Protein AF-A0A346XT42-F1 (afdb_monomer)

Solvent-accessible surface area (backbone atoms only — not comparable to full-atom values): 4017 Å² total; per-residue (Å²): 135,85,87,83,82,77,85,71,67,79,79,78,71,64,92,79,69,68,47,61,67,53,50,28,51,50,28,45,53,51,17,53,51,29,41,53,50,15,55,53,28,45,77,70,67,36,55,68,61,16,52,54,26,41,54,51,17,50,54,28,44,51,53,31,52,59,57,73,76,117

Mean predicted aligned error: 11.08 Å

Radius of gyration: 21.46 Å; Cα contacts (8 Å, |Δi|>4): 50; chain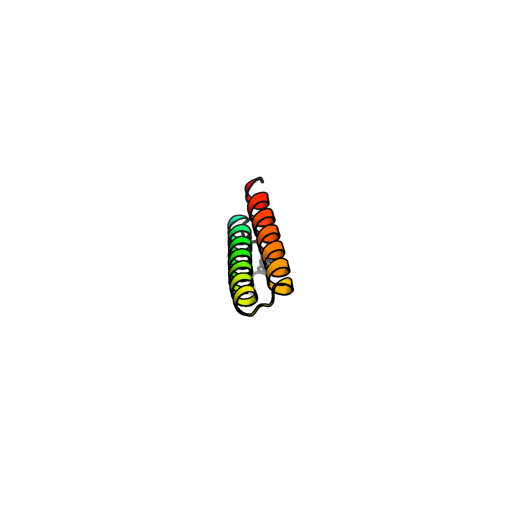s: 1; bounding box: 54×47×48 Å

Nearest PDB structures (foldseek):
  4di0-assembly1_B  TM=9.812E-01  e=2.159E+00  Burkholderia pseudomallei 1710b
  2hr5-assembly1_A  TM=9.747E-01  e=2.566E+00  Pyrococcus furiosus
  9eon-assembly1_A  TM=9.890E-01  e=4.827E+00  Synechocystis sp. PCC 6803
  7o91-assembly1_A  TM=9.732E-01  e=8.573E+00  Sulfurisphaera tokodaii str. 7

Organism: NCBI:txid1608957

Structure (mmCIF, N/CA/C/O backbone):
data_AF-A0A346XT42-F1
#
_entry.id   AF-A0A346XT42-F1
#
loop_
_atom_site.group_PDB
_atom_site.id
_atom_site.type_symbol
_atom_site.label_atom_id
_atom_site.label_alt_id
_atom_site.label_comp_id
_atom_site.label_asym_id
_atom_site.label_entity_id
_atom_site.label_seq_id
_atom_site.pdbx_PDB_ins_code
_atom_site.Cartn_x
_atom_site.Cartn_y
_atom_site.Cartn_z
_atom_site.occupancy
_atom_site.B_iso_or_equiv
_atom_site.auth_seq_id
_atom_site.auth_comp_id
_atom_site.auth_asym_id
_atom_site.auth_atom_id
_atom_site.pdbx_PDB_model_num
ATOM 1 N N . MET A 1 1 ? 39.101 -38.325 -35.792 1.00 50.12 1 MET A N 1
ATOM 2 C CA . MET A 1 1 ? 39.205 -37.316 -34.718 1.00 50.12 1 MET A CA 1
ATOM 3 C C . MET A 1 1 ? 37.814 -37.136 -34.142 1.00 50.12 1 MET A C 1
ATOM 5 O O . MET A 1 1 ? 36.890 -36.931 -34.919 1.00 50.12 1 MET A O 1
ATOM 9 N N . SER A 1 2 ? 37.665 -37.376 -32.840 1.00 44.28 2 SER A N 1
ATOM 10 C CA . SER A 1 2 ? 36.387 -37.431 -32.123 1.00 44.28 2 SER A CA 1
ATOM 11 C C . SER A 1 2 ? 35.684 -36.077 -32.075 1.00 44.28 2 SER A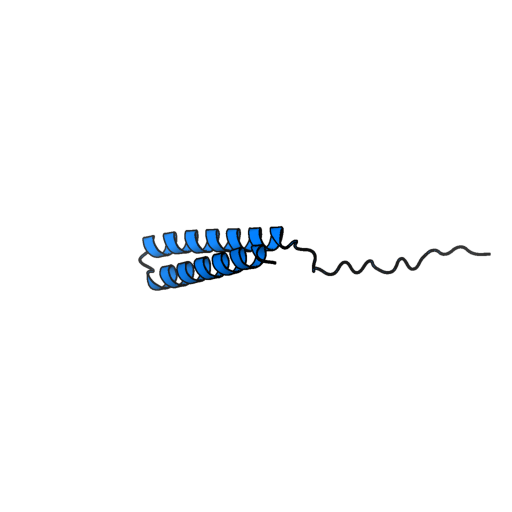 C 1
ATOM 13 O O . SER A 1 2 ? 36.332 -35.044 -31.922 1.00 44.28 2 SER A O 1
ATOM 15 N N . ALA A 1 3 ? 34.358 -36.118 -32.178 1.00 53.75 3 ALA A N 1
ATOM 16 C CA . ALA A 1 3 ? 33.477 -35.045 -31.752 1.00 53.75 3 ALA A CA 1
ATOM 17 C C . ALA A 1 3 ? 33.437 -34.987 -30.216 1.00 53.75 3 ALA A C 1
ATOM 19 O O . ALA A 1 3 ? 33.373 -36.039 -29.585 1.00 53.75 3 ALA A O 1
ATOM 20 N N . ASP A 1 4 ? 33.429 -33.784 -29.642 1.00 54.88 4 ASP A N 1
ATOM 21 C CA . ASP A 1 4 ? 32.450 -33.448 -28.605 1.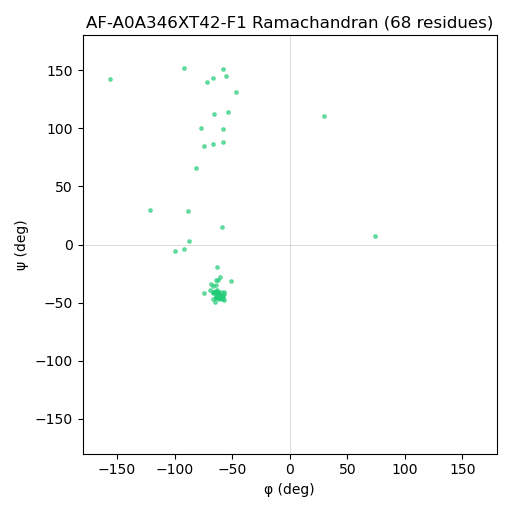00 54.88 4 ASP A CA 1
ATOM 22 C C . ASP A 1 4 ? 32.247 -31.918 -28.524 1.00 54.88 4 ASP A C 1
ATOM 24 O O . ASP A 1 4 ? 33.192 -31.156 -28.761 1.00 54.88 4 ASP A O 1
ATOM 28 N N . PRO A 1 5 ? 31.006 -31.457 -28.291 1.00 52.56 5 PRO A N 1
ATOM 29 C CA . PRO A 1 5 ? 30.552 -30.102 -28.551 1.00 52.56 5 PRO A CA 1
ATOM 30 C C . PRO A 1 5 ? 30.716 -29.166 -27.341 1.00 52.56 5 PRO A C 1
ATOM 32 O O . PRO A 1 5 ? 30.636 -29.578 -26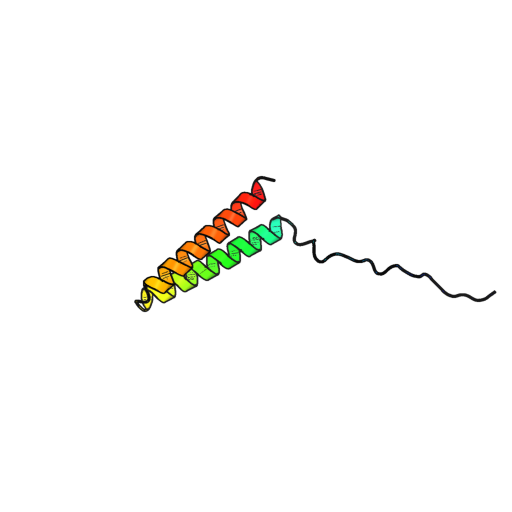.191 1.00 52.56 5 PRO A O 1
ATOM 35 N N . SER A 1 6 ? 30.888 -27.878 -27.655 1.00 55.06 6 SER A N 1
ATOM 36 C CA . SER A 1 6 ? 30.433 -26.684 -26.921 1.00 55.06 6 SER A CA 1
ATOM 37 C C . SER A 1 6 ? 30.298 -26.780 -25.388 1.00 55.06 6 SER A C 1
ATOM 39 O O . SER A 1 6 ? 29.291 -27.299 -24.900 1.00 55.06 6 SER A O 1
ATOM 41 N N . PRO A 1 7 ? 31.158 -26.106 -24.595 1.00 47.94 7 PRO A N 1
ATOM 42 C CA . PRO A 1 7 ? 30.686 -25.534 -23.350 1.00 47.94 7 PRO A CA 1
ATOM 43 C C . PRO A 1 7 ? 29.864 -24.309 -23.751 1.00 47.94 7 PRO A C 1
ATOM 45 O O . PRO A 1 7 ? 30.379 -23.194 -23.827 1.00 47.94 7 PRO A O 1
ATOM 48 N N . THR A 1 8 ? 28.588 -24.522 -24.077 1.00 55.84 8 THR A N 1
ATOM 49 C CA . THR A 1 8 ? 27.611 -23.436 -24.054 1.00 55.84 8 THR A CA 1
ATOM 50 C C . THR A 1 8 ? 27.671 -22.944 -22.621 1.00 55.84 8 THR A C 1
ATOM 52 O O . THR A 1 8 ? 27.197 -23.629 -21.711 1.00 55.84 8 THR A O 1
ATOM 55 N N . ALA A 1 9 ? 28.405 -21.850 -22.403 1.00 57.44 9 ALA A N 1
ATOM 56 C CA . ALA A 1 9 ? 28.456 -21.199 -21.112 1.00 57.44 9 ALA A CA 1
ATOM 57 C C . ALA A 1 9 ? 27.001 -21.095 -20.654 1.00 57.44 9 ALA A C 1
ATOM 59 O O . ALA A 1 9 ? 26.159 -20.734 -21.481 1.00 57.44 9 ALA A O 1
ATOM 60 N N . PRO A 1 10 ? 26.663 -21.495 -19.417 1.00 53.97 10 PRO A N 1
ATOM 61 C CA . PRO A 1 10 ? 25.320 -21.259 -18.937 1.00 53.97 10 PRO A CA 1
ATOM 62 C C . PRO A 1 10 ? 25.091 -19.766 -19.124 1.00 53.97 10 PRO A C 1
ATOM 64 O O . PRO A 1 10 ? 25.822 -18.964 -18.538 1.00 53.97 10 PRO A O 1
ATOM 67 N N . ASP A 1 11 ? 24.157 -19.418 -20.012 1.00 52.56 11 ASP A N 1
ATOM 68 C CA . ASP A 1 11 ? 23.647 -18.070 -20.168 1.00 52.56 11 ASP A CA 1
ATOM 69 C C . ASP A 1 11 ? 23.096 -17.708 -18.797 1.00 52.56 11 ASP A C 1
ATOM 71 O O . ASP A 1 11 ? 21.950 -18.004 -18.448 1.00 52.56 11 ASP A O 1
ATOM 75 N N . TYR A 1 12 ? 23.972 -17.161 -17.957 1.00 48.00 12 TYR A N 1
ATOM 76 C CA . TYR A 1 12 ? 23.624 -16.616 -16.671 1.00 48.00 12 TYR A CA 1
ATOM 77 C C . TYR A 1 12 ? 22.779 -15.407 -17.009 1.00 48.00 12 TYR A C 1
ATOM 79 O O . TYR A 1 12 ? 23.275 -14.304 -17.208 1.00 48.00 12 TYR A O 1
ATOM 87 N N . THR A 1 13 ? 21.489 -15.657 -17.178 1.00 51.50 13 THR A N 1
ATOM 88 C CA . THR A 1 13 ? 20.484 -14.623 -17.241 1.00 51.50 13 THR A CA 1
ATOM 89 C C . THR A 1 13 ? 20.320 -14.227 -15.784 1.00 51.50 13 THR A C 1
ATOM 91 O O . THR A 1 13 ? 19.712 -14.993 -15.027 1.00 51.50 13 THR A O 1
ATOM 94 N N . PRO A 1 14 ? 20.926 -13.121 -15.310 1.00 49.97 14 PRO A N 1
ATOM 95 C CA . PRO A 1 14 ? 20.656 -12.692 -13.955 1.00 49.97 14 PRO A CA 1
ATOM 96 C C . PRO A 1 14 ? 19.142 -12.525 -13.832 1.00 49.97 14 PRO A C 1
ATOM 98 O O . PRO A 1 14 ? 18.488 -12.040 -14.757 1.00 49.97 14 PRO A O 1
ATOM 101 N N . ALA A 1 15 ? 18.587 -12.844 -12.667 1.00 49.28 15 ALA A N 1
ATOM 102 C CA . ALA A 1 15 ? 17.209 -12.522 -12.289 1.00 49.28 15 ALA A CA 1
ATOM 103 C C . ALA A 1 15 ? 16.890 -10.997 -12.315 1.00 49.28 15 ALA A C 1
ATOM 105 O O . ALA A 1 15 ? 15.878 -10.557 -11.779 1.00 49.28 15 ALA A O 1
ATOM 106 N N . SER A 1 16 ? 17.745 -10.186 -12.946 1.00 50.59 16 SER A N 1
ATOM 107 C CA . SER A 1 16 ? 17.716 -8.731 -13.096 1.00 50.59 16 SER A CA 1
ATOM 108 C C . SER A 1 16 ? 16.931 -8.250 -14.322 1.00 50.59 16 SER A C 1
ATOM 110 O O . SER A 1 16 ? 17.246 -7.194 -14.863 1.00 50.59 16 SER A O 1
ATOM 112 N N . ALA A 1 17 ? 15.924 -8.990 -14.785 1.00 53.09 17 ALA A N 1
ATOM 113 C CA . ALA A 1 17 ? 15.123 -8.579 -15.940 1.00 53.09 17 ALA A CA 1
ATOM 114 C C . ALA A 1 17 ? 13.624 -8.448 -15.633 1.00 53.09 17 ALA A C 1
ATOM 116 O O . ALA A 1 17 ? 12.801 -8.600 -16.529 1.00 53.09 17 ALA A O 1
ATOM 117 N N . MET A 1 18 ? 13.235 -8.112 -14.395 1.00 56.88 18 MET A N 1
ATOM 118 C CA . MET A 1 18 ? 11.993 -7.344 -14.264 1.00 56.88 18 MET A CA 1
ATOM 119 C C . MET A 1 18 ? 12.262 -5.989 -14.903 1.00 56.88 18 MET A C 1
ATOM 121 O O . MET A 1 18 ? 13.083 -5.217 -14.404 1.00 56.88 18 MET A O 1
ATOM 125 N N . SER A 1 19 ? 11.6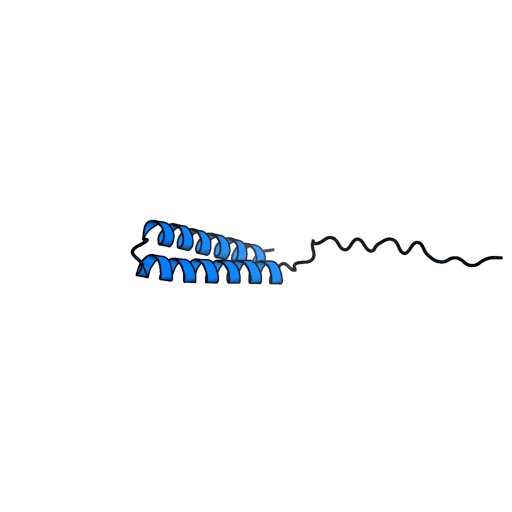02 -5.713 -16.027 1.00 81.56 19 SER A N 1
ATOM 126 C CA . SER A 1 19 ? 11.680 -4.385 -16.618 1.00 81.56 19 SER A CA 1
ATOM 127 C C . SER A 1 19 ? 11.194 -3.366 -15.584 1.00 81.56 19 SER A C 1
ATOM 129 O O . SER A 1 19 ? 10.343 -3.673 -14.745 1.00 81.56 19 SER A O 1
ATOM 131 N N . LEU A 1 20 ? 11.693 -2.130 -15.634 1.00 82.50 20 LEU A N 1
ATOM 132 C CA . LEU A 1 20 ? 11.187 -1.050 -14.772 1.00 82.50 20 LEU A CA 1
ATOM 133 C C . LEU A 1 20 ? 9.651 -0.942 -14.855 1.00 82.50 20 LEU A C 1
ATOM 135 O O . LEU A 1 20 ? 8.970 -0.664 -13.869 1.00 82.50 20 LEU A O 1
ATOM 139 N N . ARG A 1 21 ? 9.082 -1.277 -16.018 1.00 84.19 21 ARG A N 1
ATOM 140 C CA . ARG A 1 21 ? 7.640 -1.394 -16.229 1.00 84.19 21 ARG A CA 1
ATOM 141 C C . ARG A 1 21 ? 6.994 -2.500 -15.386 1.00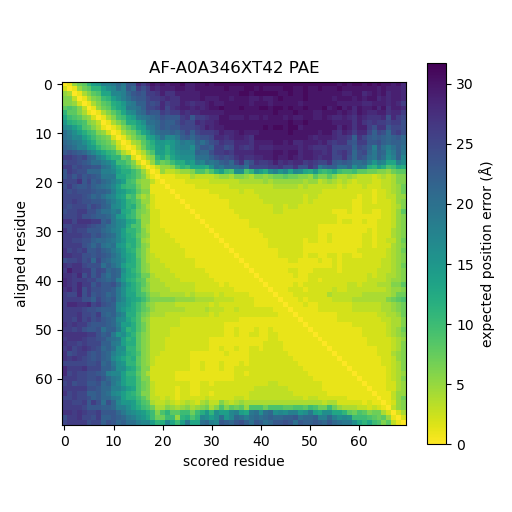 84.19 21 ARG A C 1
ATOM 143 O O . ARG A 1 21 ? 5.953 -2.244 -14.782 1.00 84.19 21 ARG A O 1
ATOM 150 N N . ASP A 1 22 ? 7.587 -3.687 -15.321 1.00 86.81 22 ASP A N 1
ATOM 151 C CA . ASP A 1 22 ? 7.079 -4.800 -14.508 1.00 86.81 22 ASP A CA 1
ATOM 152 C C . ASP A 1 22 ? 7.224 -4.505 -13.016 1.00 86.81 22 ASP A C 1
ATOM 154 O O . ASP A 1 22 ? 6.301 -4.762 -12.245 1.00 86.81 22 ASP A O 1
ATOM 158 N N . LEU A 1 23 ? 8.335 -3.881 -12.611 1.00 86.31 23 LEU A N 1
ATOM 159 C CA . LEU A 1 23 ? 8.546 -3.450 -11.229 1.00 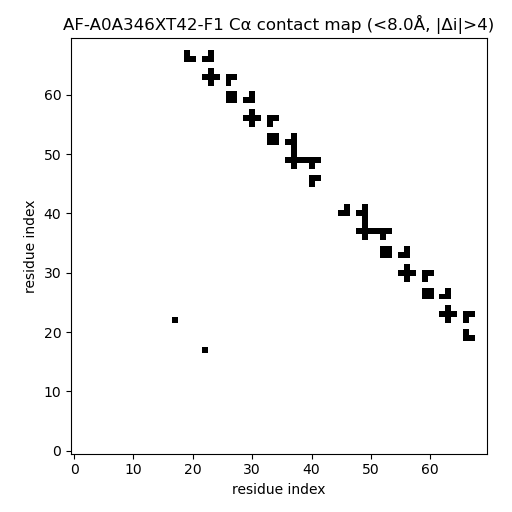86.31 23 LEU A CA 1
ATOM 160 C C . LEU A 1 23 ? 7.480 -2.435 -10.807 1.00 86.31 23 LEU A C 1
ATOM 162 O O . LEU A 1 23 ? 6.861 -2.565 -9.749 1.00 86.31 23 LEU A O 1
ATOM 166 N N . ARG A 1 24 ? 7.206 -1.448 -11.663 1.00 90.44 24 ARG A N 1
ATOM 167 C CA . ARG A 1 24 ? 6.126 -0.480 -11.453 1.00 90.44 24 ARG A CA 1
ATOM 168 C C . ARG A 1 24 ? 4.768 -1.173 -11.344 1.00 90.44 24 ARG A C 1
ATOM 170 O O . ARG A 1 24 ? 4.001 -0.853 -10.434 1.00 90.44 24 ARG A O 1
ATOM 177 N N . ALA A 1 25 ? 4.461 -2.100 -12.251 1.00 91.44 25 ALA A N 1
ATOM 178 C CA . ALA A 1 25 ? 3.201 -2.837 -12.234 1.00 91.44 25 ALA A CA 1
ATOM 179 C C . ALA A 1 25 ? 3.038 -3.640 -10.934 1.00 91.44 25 ALA A C 1
ATOM 181 O O . ALA A 1 25 ? 1.982 -3.580 -10.300 1.00 91.44 25 ALA A O 1
ATOM 182 N N . GLU A 1 26 ? 4.099 -4.310 -10.483 1.00 93.25 26 GLU A N 1
ATOM 183 C CA . GLU A 1 26 ? 4.089 -5.074 -9.242 1.00 93.25 26 GLU A CA 1
ATOM 184 C C . GLU A 1 26 ? 3.869 -4.176 -8.015 1.00 93.25 26 GLU A C 1
ATOM 186 O O . GLU A 1 26 ? 3.042 -4.490 -7.153 1.00 93.25 26 GLU A O 1
ATOM 191 N N . MET A 1 27 ? 4.556 -3.032 -7.930 1.00 94.69 27 MET A N 1
ATOM 192 C CA . MET A 1 27 ? 4.373 -2.091 -6.820 1.00 94.69 27 MET A CA 1
ATOM 193 C C . MET A 1 27 ? 2.938 -1.556 -6.760 1.00 94.69 27 MET A C 1
ATOM 195 O O . MET A 1 27 ? 2.336 -1.526 -5.683 1.00 94.69 27 MET A O 1
ATOM 199 N N . LEU A 1 28 ? 2.344 -1.218 -7.910 1.00 95.56 28 LEU A N 1
ATOM 200 C CA . LEU A 1 28 ? 0.944 -0.791 -7.990 1.00 95.56 28 LEU A CA 1
ATOM 201 C C . LEU A 1 28 ? -0.026 -1.910 -7.587 1.00 95.56 28 LEU A C 1
ATOM 203 O O . LEU A 1 28 ? -0.984 -1.657 -6.852 1.00 95.56 28 LEU A O 1
ATOM 207 N N . GLN A 1 29 ? 0.226 -3.152 -8.006 1.00 96.75 29 GLN A N 1
ATOM 208 C CA . GLN A 1 29 ? -0.598 -4.300 -7.626 1.00 96.75 29 GLN A CA 1
ATOM 209 C C . GLN A 1 29 ? -0.542 -4.557 -6.113 1.00 96.75 29 GLN A C 1
ATOM 211 O O . GLN A 1 29 ? -1.579 -4.742 -5.468 1.00 96.75 29 GLN A O 1
ATOM 216 N N . ARG A 1 30 ? 0.656 -4.509 -5.519 1.00 96.69 30 ARG A N 1
ATOM 217 C CA . ARG A 1 30 ? 0.851 -4.648 -4.068 1.00 96.69 30 ARG A CA 1
ATOM 218 C C . ARG A 1 30 ? 0.182 -3.501 -3.302 1.00 96.69 30 ARG A C 1
ATOM 220 O O . ARG A 1 30 ? -0.462 -3.753 -2.282 1.00 96.69 30 ARG A O 1
ATOM 227 N N . ALA A 1 31 ? 0.258 -2.268 -3.808 1.00 96.69 31 ALA A N 1
ATOM 228 C CA . ALA A 1 31 ? -0.427 -1.117 -3.221 1.00 96.69 31 ALA A CA 1
ATOM 229 C C . ALA A 1 31 ? -1.953 -1.294 -3.232 1.00 96.69 31 ALA A C 1
ATOM 231 O O . ALA A 1 31 ? -2.618 -1.083 -2.216 1.00 96.69 31 ALA A O 1
ATOM 232 N N . ALA A 1 32 ? -2.514 -1.751 -4.355 1.00 96.94 32 ALA A N 1
ATOM 233 C CA . ALA A 1 32 ? -3.942 -2.025 -4.482 1.00 96.94 32 ALA A CA 1
ATOM 234 C C . ALA A 1 32 ? -4.406 -3.124 -3.511 1.00 96.94 32 ALA A C 1
ATOM 236 O O . ALA A 1 32 ? -5.450 -2.981 -2.863 1.00 96.94 32 ALA A O 1
ATOM 237 N N . ALA A 1 33 ? -3.617 -4.192 -3.358 1.00 98.00 33 ALA A N 1
ATOM 238 C CA . ALA A 1 33 ? -3.889 -5.258 -2.398 1.00 98.00 33 ALA A CA 1
ATOM 239 C C . ALA A 1 33 ? -3.858 -4.748 -0.945 1.00 98.00 33 ALA A C 1
ATOM 241 O O . ALA A 1 33 ? -4.775 -5.039 -0.169 1.00 98.00 33 ALA A O 1
ATOM 242 N N . ALA A 1 34 ? -2.860 -3.933 -0.587 1.00 97.31 34 ALA A N 1
ATOM 243 C CA . ALA A 1 34 ? -2.760 -3.307 0.731 1.00 97.31 34 ALA A CA 1
ATOM 244 C C . ALA A 1 34 ? -3.959 -2.386 1.017 1.00 97.31 34 ALA A C 1
ATOM 246 O O . ALA A 1 34 ? -4.595 -2.517 2.063 1.00 97.31 34 ALA A O 1
ATOM 247 N N . ALA A 1 35 ? -4.359 -1.548 0.056 1.00 96.44 35 ALA A N 1
ATOM 248 C CA . ALA A 1 35 ? -5.530 -0.680 0.179 1.00 96.44 35 ALA A CA 1
ATOM 249 C C . ALA A 1 35 ? -6.842 -1.476 0.317 1.00 96.44 35 ALA A C 1
ATOM 251 O O . ALA A 1 35 ? -7.720 -1.128 1.112 1.00 96.44 35 ALA A O 1
ATOM 252 N N . ALA A 1 36 ? -6.991 -2.581 -0.420 1.00 97.94 36 ALA A N 1
ATOM 253 C CA . ALA A 1 36 ? -8.141 -3.471 -0.276 1.00 97.94 36 ALA A CA 1
ATOM 254 C C . ALA A 1 36 ? -8.191 -4.115 1.118 1.00 97.94 36 ALA A C 1
ATOM 256 O O . ALA A 1 36 ? -9.267 -4.185 1.725 1.00 97.94 36 ALA A O 1
ATOM 257 N N . LYS A 1 37 ? -7.039 -4.537 1.654 1.00 97.06 37 LYS A N 1
ATOM 258 C CA . LYS A 1 37 ? -6.934 -5.072 3.015 1.00 97.06 37 LYS A CA 1
ATOM 259 C C . LYS A 1 37 ? -7.238 -3.996 4.064 1.00 97.06 37 LYS A C 1
ATOM 261 O O . LYS A 1 37 ? -8.008 -4.272 4.980 1.00 97.06 37 LYS A O 1
ATOM 266 N N . ALA A 1 38 ? -6.756 -2.765 3.881 1.00 97.12 38 ALA A N 1
ATOM 267 C CA . ALA A 1 38 ? -7.056 -1.637 4.762 1.00 97.12 38 ALA A CA 1
ATOM 268 C C . ALA A 1 38 ? -8.565 -1.363 4.854 1.00 97.12 38 ALA A C 1
ATOM 270 O O . ALA A 1 38 ? -9.115 -1.238 5.947 1.00 97.12 38 ALA A O 1
ATOM 271 N N . ARG A 1 39 ? -9.274 -1.374 3.714 1.00 97.44 39 ARG A N 1
ATOM 272 C CA . ARG A 1 39 ? -10.741 -1.230 3.684 1.00 97.44 39 ARG A CA 1
ATOM 273 C C . ARG A 1 39 ? -11.449 -2.329 4.479 1.00 97.44 39 ARG A C 1
ATOM 275 O O . ARG A 1 39 ? -12.411 -2.042 5.190 1.00 97.44 39 ARG A O 1
ATOM 282 N N . ARG A 1 40 ? -10.984 -3.579 4.382 1.00 97.69 40 ARG A N 1
ATOM 283 C CA . ARG A 1 40 ? -11.532 -4.702 5.166 1.00 97.69 40 ARG A CA 1
ATOM 284 C C . ARG A 1 40 ? -11.245 -4.536 6.661 1.00 97.69 40 ARG A C 1
ATOM 286 O O . ARG A 1 40 ? -12.153 -4.743 7.458 1.00 97.69 40 ARG A O 1
ATOM 293 N N . ALA A 1 41 ? -10.036 -4.109 7.026 1.00 97.38 41 ALA A N 1
ATOM 294 C CA . ALA A 1 41 ? -9.660 -3.817 8.409 1.00 97.38 41 ALA A CA 1
ATOM 295 C C . ALA A 1 41 ? -10.526 -2.691 9.005 1.00 97.38 41 ALA A C 1
ATOM 297 O O . ALA A 1 41 ? -11.069 -2.853 10.096 1.00 97.38 41 ALA A O 1
ATOM 298 N N . ARG A 1 42 ? -10.782 -1.602 8.256 1.00 96.19 42 ARG A N 1
ATOM 299 C CA . ARG A 1 42 ? -11.710 -0.535 8.684 1.00 96.19 42 ARG A CA 1
ATOM 300 C C . ARG A 1 42 ? -13.115 -1.061 8.962 1.00 96.19 42 ARG A C 1
ATOM 302 O O . ARG A 1 42 ? -13.674 -0.747 10.006 1.00 96.19 42 ARG A O 1
ATOM 309 N N . ARG A 1 43 ? -13.670 -1.891 8.069 1.00 97.31 43 ARG A N 1
ATOM 310 C CA . ARG A 1 43 ? -15.005 -2.498 8.258 1.00 97.31 43 ARG A CA 1
ATOM 311 C C . ARG A 1 43 ? -15.088 -3.378 9.507 1.00 97.31 43 ARG A C 1
ATOM 313 O O . ARG A 1 43 ? -16.162 -3.514 10.072 1.00 97.31 43 ARG A O 1
ATOM 320 N N . ARG A 1 44 ? -13.965 -3.959 9.935 1.00 97.38 44 ARG A N 1
ATOM 321 C CA . ARG A 1 44 ? -13.849 -4.764 11.161 1.00 97.38 44 ARG A CA 1
ATOM 322 C C . ARG A 1 44 ? -13.533 -3.932 12.410 1.00 97.38 44 ARG A C 1
ATOM 324 O O . ARG A 1 44 ? -13.294 -4.505 13.465 1.00 97.38 44 ARG A O 1
ATOM 331 N N . GLY A 1 45 ? -13.463 -2.603 12.300 1.00 97.56 45 GLY A N 1
ATOM 332 C CA . GLY A 1 45 ? -13.073 -1.716 13.402 1.00 97.56 45 GLY A CA 1
ATOM 333 C C . GLY A 1 45 ? -11.574 -1.735 13.734 1.00 97.56 45 GLY A C 1
ATOM 334 O O . GLY A 1 45 ? -11.144 -1.100 14.694 1.00 97.56 45 GLY A O 1
ATOM 335 N N . GLN A 1 46 ? -10.744 -2.411 12.934 1.00 97.88 46 GLN A N 1
ATOM 336 C CA . GLN A 1 46 ? -9.294 -2.518 13.129 1.00 97.88 46 GLN A CA 1
ATOM 337 C C . GLN A 1 46 ? -8.579 -1.269 12.585 1.00 97.88 46 GLN A C 1
ATOM 339 O O . GLN A 1 46 ? -7.832 -1.320 11.607 1.00 97.88 46 GLN A O 1
ATOM 344 N N . LEU A 1 47 ? -8.821 -0.113 13.210 1.00 96.25 47 LEU A N 1
ATOM 345 C CA . LEU A 1 47 ? -8.371 1.190 12.699 1.00 96.25 47 LEU A CA 1
ATOM 346 C C . LEU A 1 47 ? -6.841 1.338 12.647 1.00 96.25 47 LEU A C 1
ATOM 348 O O . LEU A 1 47 ? -6.324 1.974 11.732 1.00 96.25 47 LEU A O 1
ATOM 352 N N . ARG A 1 48 ? -6.108 0.745 13.600 1.00 97.38 48 ARG A N 1
ATOM 353 C CA . ARG A 1 48 ? -4.632 0.770 13.601 1.00 97.38 48 ARG A CA 1
ATOM 354 C C . ARG A 1 48 ? -4.055 -0.015 12.423 1.00 97.38 48 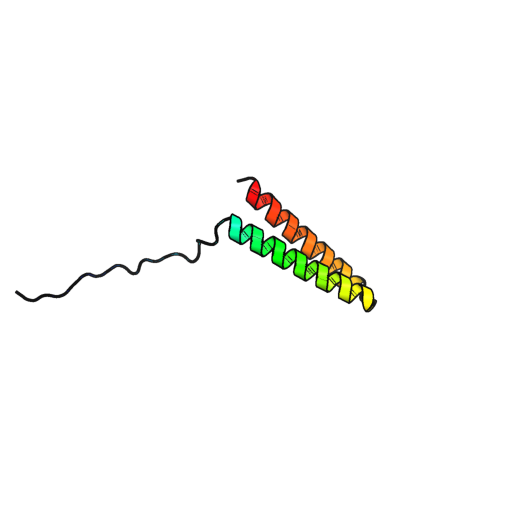ARG A C 1
ATOM 356 O O . ARG A 1 48 ? -3.196 0.501 11.715 1.00 97.38 48 ARG A O 1
ATOM 363 N N . GLU A 1 49 ? -4.561 -1.226 12.188 1.00 96.12 49 GLU A N 1
ATOM 364 C CA . GLU A 1 49 ? -4.139 -2.057 11.054 1.00 96.12 49 GLU A CA 1
ATOM 365 C C . GLU A 1 49 ? -4.492 -1.383 9.724 1.00 96.12 49 GLU A C 1
ATOM 367 O O . GLU A 1 49 ? -3.661 -1.330 8.821 1.00 96.12 49 GLU A O 1
ATOM 372 N N . ALA A 1 50 ? -5.686 -0.793 9.621 1.00 96.62 50 ALA A N 1
ATOM 373 C CA . ALA A 1 50 ? -6.085 -0.045 8.436 1.00 96.62 50 ALA A CA 1
ATOM 374 C C . ALA A 1 50 ? -5.121 1.104 8.104 1.00 96.62 50 ALA A C 1
ATOM 376 O O . ALA A 1 50 ? -4.680 1.205 6.963 1.00 96.62 50 ALA A O 1
ATOM 377 N N . ARG A 1 51 ? -4.747 1.925 9.097 1.00 97.75 51 ARG A N 1
ATOM 378 C CA . ARG A 1 51 ? -3.797 3.034 8.900 1.00 97.75 51 ARG A CA 1
ATOM 379 C C . ARG A 1 51 ? -2.418 2.546 8.466 1.00 97.75 51 ARG A C 1
ATOM 381 O O . ARG A 1 51 ? -1.837 3.118 7.552 1.00 97.75 51 ARG A O 1
ATOM 388 N N . MET A 1 52 ? -1.910 1.478 9.082 1.00 98.31 52 MET A N 1
ATOM 389 C CA . MET A 1 52 ? -0.626 0.884 8.693 1.00 98.31 52 MET A CA 1
ATOM 390 C C . MET A 1 52 ? -0.655 0.405 7.232 1.00 98.31 52 MET A C 1
ATOM 392 O O . MET A 1 52 ? 0.272 0.659 6.466 1.00 98.31 52 MET A O 1
ATOM 396 N N . LEU A 1 53 ? -1.735 -0.266 6.826 1.00 97.62 53 LEU A N 1
ATOM 397 C CA . LEU A 1 53 ? -1.900 -0.763 5.460 1.00 97.62 53 LEU A CA 1
ATOM 398 C C . LEU A 1 53 ? -2.071 0.368 4.437 1.00 97.62 53 LEU A C 1
ATOM 400 O O . LEU A 1 53 ? -1.590 0.243 3.314 1.00 97.62 53 LEU A O 1
ATOM 404 N N . GLU A 1 54 ? -2.718 1.467 4.821 1.00 97.31 54 GLU A N 1
ATOM 405 C CA . GLU A 1 54 ? -2.821 2.681 4.004 1.00 97.31 54 GLU A CA 1
ATOM 406 C C . GLU A 1 54 ? -1.459 3.334 3.785 1.00 97.31 54 GLU A C 1
ATOM 408 O O . GLU A 1 54 ? -1.082 3.554 2.637 1.00 97.31 54 GLU A O 1
ATOM 413 N N . GLN A 1 55 ? -0.684 3.539 4.855 1.00 97.94 55 GLN A N 1
ATOM 414 C CA . GLN A 1 55 ? 0.686 4.055 4.757 1.00 97.94 55 GLN A CA 1
ATOM 415 C C . GLN A 1 55 ? 1.554 3.159 3.870 1.00 97.94 55 GLN A C 1
ATOM 417 O O . GLN A 1 55 ? 2.322 3.640 3.039 1.00 97.94 55 GLN A O 1
ATOM 422 N N . ARG A 1 56 ? 1.403 1.834 3.994 1.00 96.81 56 ARG A N 1
ATOM 423 C CA . ARG A 1 56 ? 2.141 0.892 3.153 1.00 96.81 56 ARG A CA 1
ATOM 424 C C . ARG A 1 56 ? 1.746 0.993 1.680 1.00 96.81 56 ARG A C 1
ATOM 426 O O . ARG A 1 56 ? 2.617 0.913 0.819 1.00 96.81 56 ARG A O 1
ATOM 433 N N . ALA A 1 57 ? 0.457 1.147 1.384 1.00 97.31 57 ALA A N 1
ATOM 434 C CA . ALA A 1 57 ? -0.015 1.339 0.017 1.00 97.31 57 ALA A CA 1
ATOM 435 C C . ALA A 1 57 ? 0.544 2.634 -0.591 1.00 97.31 57 ALA A C 1
ATOM 437 O O . ALA A 1 57 ? 0.968 2.632 -1.744 1.00 97.31 57 ALA A O 1
ATOM 438 N N . GLU A 1 58 ? 0.596 3.710 0.193 1.00 97.38 58 GLU A N 1
ATOM 439 C CA . GLU A 1 58 ? 1.136 5.002 -0.231 1.00 97.38 58 GLU A CA 1
ATOM 440 C C . GLU A 1 58 ? 2.635 4.930 -0.555 1.00 97.38 58 GLU A C 1
ATOM 442 O O . GLU A 1 58 ? 3.034 5.327 -1.649 1.00 97.38 58 GLU A O 1
ATOM 447 N N . GLN A 1 59 ? 3.440 4.297 0.306 1.00 96.94 59 GLN A N 1
ATOM 448 C CA . GLN A 1 59 ? 4.867 4.050 0.044 1.00 96.94 59 GLN A CA 1
ATOM 449 C C . GLN A 1 59 ? 5.097 3.266 -1.255 1.00 96.94 59 GLN A C 1
ATOM 451 O O . GLN A 1 59 ? 5.996 3.573 -2.032 1.00 96.94 59 GLN A O 1
ATOM 456 N N . LEU A 1 60 ? 4.285 2.238 -1.513 1.00 95.88 60 LEU A N 1
ATOM 457 C CA . LEU A 1 60 ? 4.403 1.437 -2.733 1.00 95.88 60 LEU A CA 1
ATOM 458 C C . LEU A 1 60 ? 4.051 2.252 -3.986 1.00 95.88 60 LEU A C 1
ATOM 460 O O . LEU A 1 60 ? 4.684 2.086 -5.026 1.00 95.88 60 LEU A O 1
ATOM 464 N N . ILE A 1 61 ? 3.073 3.156 -3.889 1.00 95.38 61 ILE A N 1
ATOM 465 C CA . ILE A 1 61 ? 2.736 4.086 -4.974 1.00 95.38 61 ILE A CA 1
ATOM 466 C C . ILE A 1 61 ?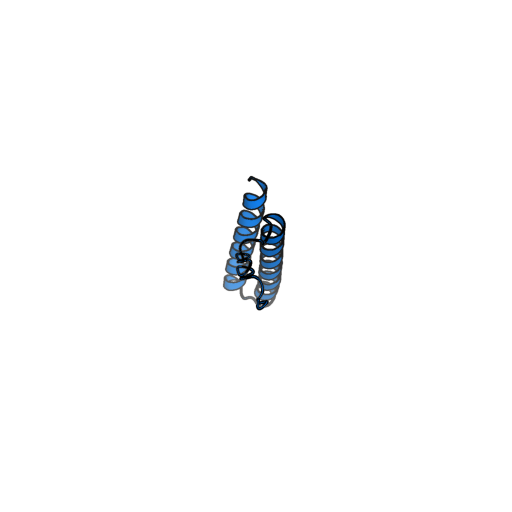 3.880 5.074 -5.213 1.00 95.38 61 ILE A C 1
ATOM 468 O O . ILE A 1 61 ? 4.183 5.370 -6.366 1.00 95.38 61 ILE A O 1
ATOM 472 N N . GLU A 1 62 ? 4.518 5.575 -4.158 1.00 94.31 62 GLU A N 1
ATOM 473 C CA . GLU A 1 62 ? 5.669 6.475 -4.265 1.00 94.31 62 GLU A CA 1
ATOM 474 C C . GLU A 1 62 ? 6.843 5.802 -4.988 1.00 94.31 62 GLU A C 1
ATOM 476 O O . GLU A 1 62 ? 7.358 6.352 -5.962 1.00 94.31 62 GLU A O 1
ATOM 481 N N . VAL A 1 63 ? 7.176 4.563 -4.612 1.00 90.94 63 VAL A N 1
ATOM 482 C CA . VAL A 1 63 ? 8.182 3.753 -5.321 1.00 90.94 63 VAL A CA 1
ATOM 483 C C . VAL A 1 63 ? 7.774 3.524 -6.780 1.00 90.94 63 VAL A C 1
ATOM 485 O O . VAL A 1 63 ? 8.577 3.696 -7.689 1.00 90.94 63 VAL A O 1
ATOM 488 N N . ALA A 1 64 ? 6.509 3.199 -7.056 1.00 90.94 64 ALA A N 1
ATOM 489 C CA . ALA A 1 64 ? 6.041 3.026 -8.433 1.00 90.94 64 ALA A CA 1
ATOM 490 C C . ALA A 1 64 ? 6.153 4.314 -9.277 1.00 90.94 64 ALA A C 1
ATOM 492 O O . ALA A 1 64 ? 6.320 4.246 -10.501 1.00 90.94 64 ALA A O 1
ATOM 493 N N . ARG A 1 65 ? 6.038 5.493 -8.647 1.00 89.94 65 ARG A N 1
ATOM 494 C CA . ARG A 1 65 ? 6.231 6.790 -9.310 1.00 89.94 65 ARG A CA 1
ATOM 495 C C . ARG A 1 65 ? 7.703 7.075 -9.579 1.00 89.94 65 ARG A C 1
ATOM 497 O O . ARG A 1 65 ? 7.992 7.533 -10.680 1.00 89.94 65 ARG A O 1
ATOM 504 N N . SER A 1 66 ? 8.607 6.788 -8.639 1.00 87.75 66 SER A N 1
ATOM 505 C CA . SER A 1 66 ? 10.045 7.046 -8.819 1.00 87.75 66 SER A CA 1
ATOM 506 C C . SER A 1 66 ? 10.654 6.218 -9.952 1.00 87.75 66 SER A C 1
ATOM 508 O O . SER A 1 66 ? 11.513 6.714 -10.671 1.00 87.75 66 SER A O 1
ATOM 510 N N . VAL A 1 67 ? 10.123 5.016 -10.197 1.00 81.19 67 VAL A N 1
ATOM 511 C CA . VAL A 1 67 ? 10.519 4.141 -11.315 1.00 81.19 67 VAL A CA 1
ATOM 512 C C . VAL A 1 67 ? 10.240 4.751 -12.704 1.00 81.19 67 VAL A C 1
ATOM 514 O O . VAL A 1 67 ? 10.840 4.330 -13.683 1.00 81.19 67 VAL A O 1
ATOM 517 N N . ASN A 1 68 ? 9.354 5.748 -12.818 1.00 64.50 68 ASN A N 1
ATOM 518 C CA . ASN A 1 68 ? 9.036 6.411 -14.095 1.00 64.50 68 ASN A CA 1
ATOM 519 C C . ASN A 1 68 ? 9.897 7.653 -14.392 1.00 64.50 68 ASN A C 1
ATOM 521 O O . ASN A 1 68 ? 9.674 8.287 -15.421 1.00 64.50 68 ASN A O 1
ATOM 525 N N . VAL A 1 69 ? 10.778 8.057 -13.470 1.00 58.19 69 VAL A N 1
ATOM 526 C CA . VAL A 1 69 ? 11.573 9.301 -13.568 1.00 58.19 69 VAL A CA 1
ATOM 527 C C . VAL A 1 69 ? 13.007 9.036 -14.065 1.00 58.19 69 VAL A C 1
ATOM 529 O O . VAL A 1 69 ? 13.745 9.976 -14.340 1.00 58.19 69 VAL A O 1
ATOM 532 N N . THR A 1 70 ? 13.384 7.770 -14.236 1.00 48.78 70 THR A N 1
ATOM 533 C CA . THR A 1 70 ? 14.671 7.304 -14.788 1.00 48.78 70 THR A CA 1
ATOM 534 C C . THR A 1 70 ? 14.470 6.630 -16.131 1.00 48.78 70 THR A C 1
ATOM 536 O O . THR A 1 70 ? 15.271 6.904 -17.046 1.00 48.78 70 THR A O 1
#

Sequence (70 aa):
MSADPSPTAPDYTPASAMSLRDLRAEMLQRAAAAAAKARRARRRGQLREARMLEQRAEQLIEVARSVNVT

Secondary structure (DSSP, 8-state):
--------------S----HHHHHHHHHHHHHHHHHHHHHHHHTT-HHHHHHHHHHHHHHHHHHHHTT--

pLDDT: mean 81.94, std 19.61, range [44.28, 98.31]

Foldseek 3Di:
DDDDDDPPPPPCPDPPPPDLVNLLVVLQVQLVVLQVVLVVCVVVVVNVSSVVSNVSSVVSNVSSVVSVVD